Protein AF-A0A1X7SV28-F1 (afdb_monomer_lite)

Sequence (135 aa):
MQTSSKATASLVSTIRSRTVMIYYQLRMEEMLSKFQLDLGSISTEIQSLQDQSHSLSAKLQNRQAVRSELTSYLRNISVSEHLVQHITDTPASEKEFSETLRELDEKLKFLNLQSFNEYRSVYDVHDVLVKLKIK

Foldseek 3Di:
DVVVVVVVVVVVVVVVVVVVVVVVVVVVVVVVVVVVVVVVVVVVVVVVVVVVVVVVVVVVVVVVVVVVVVVVVCQLLDDDPVLVCCLVPPDPVDPSNVVSVVSLVSSQVVLVVCVPPPDPSSVVRVVVSVVSVVD

Structure (mmCIF, N/CA/C/O backbone):
data_AF-A0A1X7SV28-F1
#
_entry.id   AF-A0A1X7SV28-F1
#
loop_
_atom_site.group_PDB
_atom_site.id
_atom_site.type_symbol
_atom_site.label_atom_id
_atom_site.label_alt_id
_atom_site.label_comp_id
_atom_site.label_asym_id
_atom_site.label_entity_id
_atom_site.label_seq_id
_atom_site.pdbx_PDB_ins_code
_atom_site.Cartn_x
_atom_site.Cartn_y
_atom_site.Cartn_z
_atom_site.occupancy
_atom_site.B_iso_or_equiv
_atom_site.auth_seq_id
_atom_site.auth_comp_id
_atom_site.auth_asym_id
_atom_site.auth_atom_id
_atom_site.pdbx_PDB_model_num
ATOM 1 N N . MET A 1 1 ? 48.411 13.583 -73.381 1.00 61.28 1 MET A N 1
ATOM 2 C CA . MET A 1 1 ? 48.654 12.646 -72.254 1.00 61.28 1 MET A CA 1
ATOM 3 C C . MET A 1 1 ? 48.735 13.339 -70.884 1.00 61.28 1 MET A C 1
ATOM 5 O O . MET A 1 1 ? 48.089 12.858 -69.963 1.00 61.28 1 MET A O 1
ATOM 9 N N . GLN A 1 2 ? 49.424 14.480 -70.716 1.00 61.25 2 GLN A N 1
ATOM 10 C CA . GLN A 1 2 ? 49.526 15.175 -69.409 1.00 61.25 2 GLN A CA 1
ATOM 11 C C . GLN A 1 2 ? 48.204 15.740 -68.845 1.00 61.25 2 GLN A C 1
ATOM 13 O O . GLN A 1 2 ? 48.010 15.745 -67.632 1.00 61.25 2 GLN A O 1
ATOM 18 N N . THR A 1 3 ? 47.276 16.186 -69.694 1.00 66.81 3 THR A N 1
ATOM 19 C CA . THR A 1 3 ? 45.968 16.727 -69.269 1.00 66.81 3 THR A CA 1
ATOM 20 C C . THR A 1 3 ? 45.051 15.646 -68.689 1.00 66.81 3 THR A C 1
ATOM 22 O O . THR A 1 3 ? 44.455 15.845 -67.634 1.00 66.81 3 THR A O 1
ATOM 25 N N . SER A 1 4 ? 45.021 14.463 -69.310 1.00 67.75 4 SER A N 1
ATOM 26 C CA . SER A 1 4 ? 44.273 13.299 -68.814 1.00 67.75 4 SER A CA 1
ATOM 27 C C . SER A 1 4 ? 44.801 12.801 -67.464 1.00 67.75 4 SER A C 1
ATOM 29 O O . SER A 1 4 ? 44.009 12.437 -66.603 1.00 67.75 4 SER A O 1
ATOM 31 N N . SER A 1 5 ? 46.121 12.834 -67.242 1.00 77.12 5 SER A N 1
ATOM 32 C CA . SER A 1 5 ? 46.733 12.414 -65.971 1.00 77.12 5 SER A CA 1
ATOM 33 C C . SER A 1 5 ? 46.458 13.379 -64.809 1.00 77.12 5 SER A C 1
ATOM 35 O O . SER A 1 5 ? 46.414 12.952 -63.657 1.00 77.12 5 SER A O 1
ATOM 37 N N . LYS A 1 6 ? 46.279 14.680 -65.079 1.00 82.00 6 LYS A N 1
ATOM 38 C CA . LYS A 1 6 ? 45.885 15.658 -64.049 1.00 82.00 6 LYS A CA 1
ATOM 39 C C . LYS A 1 6 ? 44.411 15.511 -63.667 1.00 82.00 6 LYS A C 1
ATOM 41 O O . LYS A 1 6 ? 44.078 15.591 -62.487 1.00 82.00 6 LYS A O 1
ATOM 46 N N . ALA A 1 7 ? 43.542 15.247 -64.644 1.00 84.81 7 ALA A N 1
ATOM 47 C CA . ALA A 1 7 ? 42.120 15.010 -64.402 1.00 84.81 7 ALA A CA 1
ATOM 48 C C . ALA A 1 7 ? 41.880 13.745 -63.559 1.00 84.81 7 ALA A C 1
ATOM 50 O O . ALA A 1 7 ? 41.097 13.780 -62.610 1.00 84.81 7 ALA A O 1
ATOM 51 N N . THR A 1 8 ? 42.604 12.654 -63.836 1.00 86.56 8 THR A N 1
ATOM 52 C CA . THR A 1 8 ? 42.515 11.422 -63.036 1.00 86.56 8 THR A CA 1
ATOM 53 C C . THR A 1 8 ? 43.014 11.631 -61.606 1.00 86.56 8 THR A C 1
ATOM 55 O O . THR A 1 8 ? 42.333 11.228 -60.667 1.00 86.56 8 THR A O 1
ATOM 58 N N . ALA A 1 9 ? 44.135 12.332 -61.409 1.00 88.50 9 ALA A N 1
ATOM 59 C CA . ALA A 1 9 ? 44.636 12.661 -60.072 1.00 88.50 9 ALA A CA 1
ATOM 60 C C . ALA A 1 9 ? 43.651 13.535 -59.267 1.00 88.50 9 ALA A C 1
ATOM 62 O O . ALA A 1 9 ? 43.447 13.301 -58.074 1.00 88.50 9 ALA A O 1
ATOM 63 N N . SER A 1 10 ? 42.993 14.498 -59.923 1.00 91.31 10 SER A N 1
ATOM 64 C CA . SER A 1 10 ? 41.961 15.344 -59.307 1.00 91.31 10 SER A CA 1
ATOM 65 C C . SER A 1 10 ? 40.692 14.567 -58.936 1.00 91.31 10 SER A C 1
ATOM 67 O O . SER A 1 10 ? 40.068 14.837 -57.909 1.00 91.31 10 SER A O 1
ATOM 69 N N . LEU A 1 11 ? 40.291 13.594 -59.756 1.00 93.12 11 LEU A N 1
ATOM 70 C CA . LEU A 1 11 ? 39.164 12.712 -59.446 1.00 93.12 11 LEU A CA 1
ATOM 71 C C . LEU A 1 11 ? 39.477 11.815 -58.248 1.00 93.12 11 LEU A C 1
ATOM 73 O O . LEU A 1 11 ? 38.664 11.717 -57.333 1.00 93.12 11 LEU A O 1
ATOM 77 N N . VAL A 1 12 ? 40.670 11.218 -58.208 1.00 92.31 12 VAL A N 1
ATOM 78 C CA . VAL A 1 12 ? 41.103 10.358 -57.096 1.00 92.31 12 VAL A CA 1
ATOM 79 C C . VAL A 1 12 ? 41.165 11.135 -55.780 1.00 92.31 12 VAL A C 1
ATOM 81 O O . VAL A 1 12 ? 40.698 10.638 -54.755 1.00 92.31 12 VAL A O 1
ATOM 84 N N . SER A 1 13 ? 41.686 12.366 -55.787 1.00 91.19 13 SER A N 1
ATOM 85 C CA . SER A 1 13 ? 41.723 13.196 -54.577 1.00 91.19 13 SER A CA 1
ATOM 86 C C . SER A 1 13 ? 40.315 13.563 -54.087 1.00 91.19 13 SER A C 1
ATOM 88 O O . SER A 1 13 ? 40.052 13.512 -52.883 1.00 91.19 13 SER A O 1
ATOM 90 N N . THR A 1 14 ? 39.393 13.841 -55.015 1.00 94.25 14 THR A N 1
ATOM 91 C CA . THR A 1 14 ? 37.983 14.133 -54.715 1.00 94.25 14 THR A CA 1
ATOM 92 C C . THR A 1 14 ? 37.261 12.912 -54.151 1.00 94.25 14 THR A C 1
ATOM 94 O O . THR A 1 14 ? 36.575 13.027 -53.137 1.00 94.25 14 THR A O 1
ATOM 97 N N . ILE A 1 15 ? 37.443 11.736 -54.759 1.00 94.94 15 ILE A N 1
ATOM 98 C CA . ILE A 1 15 ? 36.868 10.473 -54.276 1.00 94.94 15 ILE A CA 1
ATOM 99 C C . ILE A 1 15 ? 37.386 10.173 -52.873 1.00 94.94 15 ILE A C 1
ATOM 101 O O . ILE A 1 15 ? 36.585 9.922 -51.981 1.00 94.94 15 ILE A O 1
ATOM 105 N N . ARG A 1 16 ? 38.699 10.290 -52.640 1.00 95.31 16 ARG A N 1
ATOM 106 C CA . ARG A 1 16 ? 39.289 10.064 -51.315 1.00 95.31 16 ARG A CA 1
ATOM 107 C C . ARG A 1 16 ? 38.686 10.987 -50.255 1.00 95.31 16 ARG A C 1
ATOM 109 O O . ARG A 1 16 ? 38.335 10.515 -49.179 1.00 95.31 16 ARG A O 1
ATOM 116 N N . SER A 1 17 ? 38.533 12.276 -50.564 1.00 94.31 17 SER A N 1
ATOM 117 C CA . SER A 1 17 ? 37.898 13.236 -49.652 1.00 94.31 17 SER A CA 1
ATOM 118 C C . SER A 1 17 ? 36.435 12.867 -49.364 1.00 94.31 17 SER A C 1
ATOM 120 O O . SER A 1 17 ? 36.020 12.819 -48.207 1.00 94.31 17 SER A O 1
ATOM 122 N N . ARG A 1 18 ? 35.666 12.498 -50.398 1.00 95.50 18 ARG A N 1
ATOM 123 C CA . ARG A 1 18 ? 34.271 12.055 -50.246 1.00 95.50 18 ARG A CA 1
ATOM 124 C C . ARG A 1 18 ? 34.140 10.772 -49.426 1.00 95.50 18 ARG A C 1
ATOM 126 O O . ARG A 1 18 ? 33.263 10.711 -48.573 1.00 95.50 18 ARG A O 1
ATOM 133 N N . THR A 1 19 ? 35.008 9.782 -49.628 1.00 95.88 19 THR A N 1
ATOM 134 C CA . THR A 1 19 ? 35.006 8.539 -48.838 1.00 95.88 19 THR A CA 1
ATOM 135 C C . THR A 1 19 ? 35.240 8.822 -47.357 1.00 95.88 19 THR A C 1
ATOM 137 O O . THR A 1 19 ? 34.553 8.259 -46.510 1.00 95.88 19 THR A O 1
ATOM 140 N N . VAL A 1 20 ? 36.169 9.728 -47.038 1.00 95.62 20 VAL A N 1
ATOM 141 C CA . VAL A 1 20 ? 36.432 10.142 -45.653 1.00 95.62 20 VAL A CA 1
ATOM 142 C C . VAL A 1 20 ? 35.213 10.848 -45.050 1.00 95.62 20 VAL A C 1
ATOM 144 O O . VAL A 1 20 ? 34.811 10.518 -43.938 1.00 95.62 20 VAL A O 1
ATOM 147 N N . MET A 1 21 ? 34.577 11.761 -45.790 1.00 95.56 21 MET A N 1
ATOM 148 C CA . MET A 1 21 ? 33.358 12.440 -45.329 1.00 95.56 21 MET A CA 1
ATOM 149 C C . MET A 1 21 ? 32.207 11.459 -45.065 1.00 95.56 21 MET A C 1
ATOM 151 O O . MET A 1 21 ? 31.585 11.526 -44.008 1.00 95.56 21 MET A O 1
ATOM 155 N N . ILE A 1 22 ? 31.967 10.512 -45.980 1.00 96.31 22 ILE A N 1
ATOM 156 C CA . ILE A 1 22 ? 30.945 9.466 -45.815 1.00 96.31 22 ILE A CA 1
ATOM 157 C C . ILE A 1 22 ? 31.241 8.622 -44.572 1.00 96.31 22 ILE A C 1
ATOM 159 O O . ILE A 1 22 ? 30.343 8.353 -43.781 1.00 96.31 22 ILE A O 1
ATOM 163 N N . TYR A 1 23 ? 32.504 8.248 -44.360 1.00 97.12 23 TYR A N 1
ATOM 164 C CA . TYR A 1 23 ? 32.907 7.483 -43.185 1.00 97.12 23 TYR A CA 1
ATOM 165 C C . TYR A 1 23 ? 32.594 8.214 -41.869 1.00 97.12 23 TYR A C 1
ATOM 167 O O . TYR A 1 23 ? 32.062 7.602 -40.942 1.00 97.12 23 TYR A O 1
ATOM 175 N N . TYR A 1 24 ? 32.874 9.518 -41.783 1.00 97.25 24 TYR A N 1
ATOM 176 C CA . TYR A 1 24 ? 32.543 10.307 -40.591 1.00 97.25 24 TYR A CA 1
ATOM 177 C C . TYR A 1 24 ? 31.036 10.462 -40.382 1.00 97.25 24 TYR A C 1
ATOM 179 O O . TYR A 1 24 ? 30.574 10.390 -39.244 1.00 97.25 24 TYR A O 1
ATOM 187 N N . GLN A 1 25 ? 30.269 10.633 -41.460 1.00 96.38 25 GLN A N 1
ATOM 188 C CA . GLN A 1 25 ? 28.816 10.748 -41.378 1.00 96.38 25 GLN A CA 1
ATOM 189 C C . GLN A 1 25 ? 28.180 9.451 -40.859 1.00 96.38 25 GLN A C 1
ATOM 191 O O . GLN A 1 25 ? 27.395 9.500 -39.916 1.00 96.38 25 GLN A O 1
ATOM 196 N N . LEU A 1 26 ? 28.604 8.297 -41.384 1.00 97.12 26 LEU A N 1
ATOM 197 C CA . LEU A 1 26 ? 28.144 6.983 -40.921 1.00 97.12 26 LEU A CA 1
ATOM 198 C C . LEU A 1 26 ? 28.499 6.729 -39.450 1.00 97.12 26 LEU A C 1
ATOM 200 O O . LEU A 1 26 ? 27.679 6.228 -38.687 1.00 97.12 26 LEU A O 1
ATOM 204 N N . ARG A 1 27 ? 29.707 7.117 -39.023 1.00 97.44 27 ARG A N 1
ATOM 205 C CA . ARG A 1 27 ? 30.136 7.011 -37.617 1.00 97.44 27 ARG A CA 1
ATOM 206 C C . ARG A 1 27 ? 29.257 7.841 -36.680 1.00 97.44 27 ARG A C 1
ATOM 208 O O . ARG A 1 27 ? 28.922 7.381 -35.590 1.00 97.44 27 ARG A O 1
ATOM 215 N N . MET A 1 28 ? 28.910 9.063 -37.082 1.00 97.38 28 MET A N 1
ATOM 216 C CA . MET A 1 28 ? 28.055 9.938 -36.282 1.00 97.38 28 MET A CA 1
ATOM 217 C C . MET A 1 28 ? 26.616 9.410 -36.234 1.00 97.38 28 MET A C 1
ATOM 219 O O . MET A 1 28 ? 26.014 9.402 -35.163 1.00 97.38 28 MET A O 1
ATOM 223 N N . GLU A 1 29 ? 26.093 8.914 -37.356 1.00 97.69 29 GLU A N 1
ATOM 224 C CA . GLU A 1 29 ? 24.770 8.289 -37.432 1.00 97.69 29 GLU A CA 1
ATOM 225 C C . GLU A 1 29 ? 24.668 7.052 -36.529 1.00 97.69 29 GLU A C 1
ATOM 227 O O . GLU A 1 29 ? 23.708 6.924 -35.768 1.00 97.69 29 GLU A O 1
ATOM 232 N N . GLU A 1 30 ? 25.681 6.180 -36.538 1.00 97.94 30 GLU A N 1
ATOM 233 C CA . GLU A 1 30 ? 25.729 5.004 -35.664 1.00 97.94 30 GLU A CA 1
ATOM 234 C C . GLU A 1 30 ? 25.742 5.405 -34.181 1.00 97.94 30 GLU A C 1
ATOM 236 O O . GLU A 1 30 ? 25.012 4.834 -33.369 1.00 97.94 30 GLU A O 1
ATOM 241 N N . MET A 1 31 ? 26.545 6.410 -33.818 1.00 97.31 31 MET A N 1
ATOM 242 C CA . MET A 1 31 ? 26.629 6.906 -32.444 1.00 97.31 31 MET A CA 1
ATOM 243 C C . MET A 1 31 ? 25.298 7.507 -31.973 1.00 97.31 31 MET A C 1
ATOM 245 O O . MET A 1 31 ? 24.845 7.195 -30.873 1.00 97.31 31 MET A O 1
ATOM 249 N N . LEU A 1 32 ? 24.661 8.339 -32.802 1.00 97.94 32 LEU A N 1
ATOM 250 C CA . LEU A 1 32 ? 23.368 8.948 -32.485 1.00 97.94 32 LEU A CA 1
ATOM 251 C C . LEU A 1 32 ? 22.255 7.901 -32.404 1.00 97.94 32 LEU A C 1
ATOM 253 O O . LEU A 1 32 ? 21.418 7.981 -31.510 1.00 97.94 32 LEU A O 1
ATOM 257 N N . SER A 1 33 ? 22.281 6.894 -33.279 1.00 97.75 33 SER A N 1
ATOM 258 C CA . SER A 1 33 ? 21.321 5.788 -33.243 1.00 97.75 33 SER A CA 1
ATOM 259 C C . SER A 1 33 ? 21.444 4.983 -31.951 1.00 97.75 33 SER A C 1
ATOM 261 O O . SER A 1 33 ? 20.435 4.705 -31.308 1.00 97.75 33 SER A O 1
ATOM 263 N N . LYS A 1 34 ? 22.671 4.658 -31.516 1.00 97.38 34 LYS A N 1
ATOM 264 C CA . LYS A 1 34 ? 22.900 3.998 -30.217 1.00 97.38 34 LYS A CA 1
ATOM 265 C C . LYS A 1 34 ? 22.412 4.860 -29.059 1.00 97.38 34 LYS A C 1
ATOM 267 O O . LYS A 1 34 ? 21.670 4.374 -28.219 1.00 97.38 34 LYS A O 1
ATOM 272 N N . PHE A 1 35 ? 22.737 6.151 -29.070 1.00 97.56 35 PHE A N 1
ATOM 273 C CA . PHE A 1 35 ? 22.283 7.075 -28.034 1.00 97.56 35 PHE A CA 1
ATOM 274 C C . PHE A 1 35 ? 20.750 7.166 -27.960 1.00 97.56 35 PHE A C 1
ATOM 276 O O . PHE A 1 35 ? 20.178 7.157 -26.872 1.00 97.56 35 PHE A O 1
ATOM 283 N N . GLN A 1 36 ? 20.069 7.204 -29.108 1.00 97.56 36 GLN A N 1
ATOM 284 C CA . GLN A 1 36 ? 18.609 7.184 -29.165 1.00 97.56 36 GLN A CA 1
ATOM 285 C C . GLN A 1 36 ? 18.036 5.878 -28.598 1.00 97.56 36 GLN A C 1
ATOM 287 O O . GLN A 1 36 ? 17.056 5.923 -27.854 1.00 97.56 36 GLN A O 1
ATOM 292 N N . LEU A 1 37 ? 18.628 4.729 -28.939 1.00 97.56 37 LEU A N 1
ATOM 293 C CA . LEU A 1 37 ? 18.205 3.430 -28.412 1.00 97.56 37 LEU A CA 1
ATOM 294 C C . LEU A 1 37 ? 18.379 3.360 -26.893 1.00 97.56 37 LEU A C 1
ATOM 296 O O . LEU A 1 37 ? 17.449 2.949 -26.200 1.00 97.56 37 LEU A O 1
ATOM 300 N N . ASP A 1 38 ? 19.516 3.824 -26.377 1.00 97.81 38 ASP A N 1
ATOM 301 C CA . ASP A 1 38 ? 19.800 3.844 -24.942 1.00 97.81 38 ASP A CA 1
ATOM 302 C C . ASP A 1 38 ? 18.804 4.745 -24.196 1.00 97.81 38 ASP A C 1
ATOM 304 O O . ASP A 1 38 ? 18.219 4.329 -23.195 1.00 97.81 38 ASP A O 1
ATOM 308 N N . LEU A 1 39 ? 18.522 5.947 -24.715 1.00 97.69 39 LEU A N 1
ATOM 309 C CA . LEU A 1 39 ? 17.502 6.838 -24.148 1.00 97.69 39 LEU A CA 1
ATOM 310 C C . LEU A 1 39 ? 16.094 6.236 -24.203 1.00 97.69 39 LEU A C 1
ATOM 312 O O . LEU A 1 39 ? 15.312 6.418 -23.265 1.00 97.69 39 LEU A O 1
ATOM 316 N N . GLY A 1 40 ? 15.768 5.528 -25.286 1.00 97.56 40 GLY A N 1
ATOM 317 C CA . GLY A 1 40 ? 14.510 4.801 -25.423 1.00 97.56 40 GLY A CA 1
ATOM 318 C C . GLY A 1 40 ? 14.378 3.718 -24.355 1.00 97.56 40 GLY A C 1
ATOM 319 O O . GLY A 1 40 ? 13.384 3.691 -23.632 1.00 97.56 40 GLY A O 1
ATOM 320 N N . SER A 1 41 ? 15.414 2.893 -24.191 1.00 97.75 41 SER A N 1
ATOM 321 C CA . SER A 1 41 ? 15.462 1.836 -23.177 1.00 97.75 41 SER A CA 1
ATOM 322 C C . SER A 1 41 ? 15.324 2.405 -21.764 1.00 97.75 41 SER A C 1
ATOM 324 O O . SER A 1 41 ? 14.452 1.975 -21.008 1.00 97.75 41 SER A O 1
ATOM 326 N N . ILE A 1 42 ? 16.115 3.427 -21.422 1.00 97.88 42 ILE A N 1
ATOM 327 C CA . ILE A 1 42 ? 16.058 4.079 -20.107 1.00 97.88 42 ILE A CA 1
ATOM 328 C C . ILE A 1 42 ? 14.669 4.680 -19.862 1.00 97.88 42 ILE A C 1
ATOM 330 O O . ILE A 1 42 ? 14.110 4.511 -18.782 1.00 97.88 42 ILE A O 1
ATOM 334 N N . SER A 1 43 ? 14.069 5.336 -20.860 1.00 98.06 43 SER A N 1
ATOM 335 C CA . SER A 1 43 ? 12.718 5.896 -20.716 1.00 98.06 43 SER A CA 1
ATOM 336 C C . SER A 1 43 ? 11.674 4.812 -20.455 1.00 98.06 43 SER A C 1
ATOM 338 O O . SER A 1 43 ? 10.807 4.997 -19.603 1.00 98.06 43 SER A O 1
ATOM 340 N N . THR A 1 44 ? 11.766 3.665 -21.136 1.00 98.00 44 THR A N 1
ATOM 341 C CA . THR A 1 44 ? 10.848 2.543 -20.889 1.00 98.00 44 THR A CA 1
ATOM 342 C C . THR A 1 44 ? 11.021 1.940 -19.497 1.00 98.00 44 THR A C 1
ATOM 344 O O . THR A 1 44 ? 10.031 1.603 -18.850 1.00 98.00 44 THR A O 1
ATOM 347 N N . GLU A 1 45 ? 12.254 1.858 -18.995 1.00 98.25 45 GLU A N 1
ATOM 348 C CA . GLU A 1 45 ? 12.529 1.370 -17.644 1.00 98.25 45 GLU A CA 1
ATOM 349 C C . GLU A 1 45 ? 12.008 2.341 -16.577 1.00 98.25 45 GLU A C 1
ATOM 351 O O . GLU A 1 45 ? 11.341 1.922 -15.629 1.00 98.25 45 GLU A O 1
ATOM 356 N N . ILE A 1 46 ? 12.224 3.648 -16.772 1.00 98.19 46 ILE A N 1
ATOM 357 C CA . ILE A 1 46 ? 11.669 4.698 -15.909 1.00 98.19 46 ILE A CA 1
ATOM 358 C C . ILE A 1 46 ? 10.142 4.607 -15.879 1.00 98.19 46 ILE A C 1
ATOM 360 O O . ILE A 1 46 ? 9.561 4.634 -14.794 1.00 98.19 46 ILE A O 1
ATOM 364 N N . GLN A 1 47 ? 9.492 4.457 -17.036 1.00 98.12 47 GLN A N 1
ATOM 365 C CA . GLN A 1 47 ? 8.037 4.327 -17.101 1.00 98.12 47 GLN A CA 1
ATOM 366 C C . GLN A 1 47 ? 7.554 3.081 -16.349 1.00 98.12 47 GLN A C 1
ATOM 368 O O . GLN A 1 47 ? 6.645 3.171 -15.528 1.00 98.12 47 GLN A O 1
ATOM 373 N N . SER A 1 48 ? 8.215 1.936 -16.545 1.00 98.31 48 SER A N 1
ATOM 374 C CA . SER A 1 48 ? 7.887 0.702 -15.825 1.00 98.31 48 SER A CA 1
ATOM 375 C C . SER A 1 48 ? 8.010 0.870 -14.305 1.00 98.31 48 SER A C 1
ATOM 377 O O . SER A 1 48 ? 7.132 0.436 -13.558 1.00 98.31 48 SER A O 1
ATOM 379 N N . LEU A 1 49 ? 9.073 1.520 -13.821 1.00 98.44 49 LEU A N 1
ATOM 380 C CA . LEU A 1 49 ? 9.249 1.797 -12.391 1.00 98.44 49 LEU A CA 1
ATOM 381 C C . LEU A 1 49 ? 8.176 2.748 -11.850 1.00 98.44 49 LEU A C 1
ATOM 383 O O . LEU A 1 49 ? 7.692 2.558 -10.731 1.00 98.44 49 LEU A O 1
ATOM 387 N N . GLN A 1 50 ? 7.779 3.754 -12.630 1.00 98.19 50 GLN A N 1
ATOM 388 C CA . GLN A 1 50 ? 6.698 4.667 -12.261 1.00 98.19 50 GLN A CA 1
ATOM 389 C C . GLN A 1 50 ? 5.357 3.934 -12.155 1.00 98.19 50 GLN A C 1
ATOM 391 O O . GLN A 1 50 ? 4.661 4.093 -11.150 1.00 98.19 50 GLN A O 1
ATOM 396 N N . ASP A 1 51 ? 5.034 3.072 -13.119 1.00 98.19 51 ASP A N 1
ATOM 397 C CA . ASP A 1 51 ? 3.802 2.278 -13.115 1.00 98.19 51 ASP A CA 1
ATOM 398 C C . ASP A 1 51 ? 3.763 1.319 -11.914 1.00 98.19 51 ASP A C 1
ATOM 400 O O . ASP A 1 51 ? 2.751 1.203 -11.212 1.00 98.19 51 ASP A O 1
ATOM 404 N N . GLN A 1 52 ? 4.895 0.674 -11.610 1.00 98.31 52 GLN A N 1
ATOM 405 C CA . GLN A 1 52 ? 5.045 -0.173 -10.426 1.00 98.31 52 GLN A CA 1
ATOM 406 C C . GLN A 1 52 ? 4.887 0.622 -9.124 1.00 98.31 52 GLN A C 1
ATOM 408 O O . GLN A 1 52 ? 4.170 0.182 -8.220 1.00 98.31 52 GLN A O 1
ATOM 413 N N . SER A 1 53 ? 5.513 1.796 -9.030 1.00 98.31 53 SER A N 1
ATOM 414 C CA . SER A 1 53 ? 5.410 2.690 -7.872 1.00 98.31 53 SER A CA 1
ATOM 415 C C . SER A 1 53 ? 3.969 3.158 -7.646 1.00 98.31 53 SER A C 1
ATOM 417 O O . SER A 1 53 ? 3.459 3.115 -6.520 1.00 98.31 53 SER A O 1
ATOM 419 N N . HIS A 1 54 ? 3.266 3.521 -8.721 1.00 98.38 54 HIS A N 1
ATOM 420 C CA . HIS A 1 54 ? 1.860 3.902 -8.664 1.00 98.38 54 HIS A CA 1
ATOM 421 C C . HIS A 1 54 ? 0.980 2.737 -8.185 1.00 98.38 54 HIS A C 1
ATOM 423 O O . HIS A 1 54 ? 0.182 2.894 -7.258 1.00 98.38 54 HIS A O 1
ATOM 429 N N . SER A 1 55 ? 1.188 1.537 -8.740 1.00 98.31 55 SER A N 1
ATOM 430 C CA . SER A 1 55 ? 0.484 0.320 -8.321 1.00 98.31 55 SER A CA 1
ATOM 431 C C . SER A 1 55 ? 0.708 0.001 -6.839 1.00 98.31 55 SER A C 1
ATOM 433 O O . SER A 1 55 ? -0.237 -0.315 -6.110 1.00 98.31 55 SER A O 1
ATOM 435 N N . LEU A 1 56 ? 1.950 0.111 -6.360 1.00 98.12 56 LEU A N 1
ATOM 436 C CA . LEU A 1 56 ? 2.284 -0.127 -4.957 1.00 98.12 56 LEU A CA 1
ATOM 437 C C . LEU A 1 56 ? 1.625 0.905 -4.035 1.00 98.12 56 LEU A C 1
ATOM 439 O O . LEU A 1 56 ? 1.094 0.537 -2.985 1.00 98.12 56 LEU A O 1
ATOM 443 N N . SER A 1 57 ? 1.616 2.171 -4.447 1.00 98.25 57 SER A N 1
ATOM 444 C CA . SER A 1 57 ? 0.975 3.260 -3.707 1.00 98.25 57 SER A CA 1
ATOM 445 C C . SER A 1 57 ? -0.527 3.017 -3.551 1.00 98.25 57 SER A C 1
ATOM 447 O O . SER A 1 57 ? -1.048 3.084 -2.437 1.00 98.25 57 SER A O 1
ATOM 449 N N . ALA A 1 58 ? -1.209 2.614 -4.628 1.00 98.25 58 ALA A N 1
ATOM 450 C CA . ALA A 1 58 ? -2.626 2.255 -4.582 1.00 98.25 58 ALA A CA 1
ATOM 451 C C . ALA A 1 58 ? -2.889 1.060 -3.647 1.00 98.25 58 ALA A C 1
ATOM 453 O O . ALA A 1 58 ? -3.788 1.102 -2.805 1.00 98.25 58 ALA A O 1
ATOM 454 N N . LYS A 1 59 ? -2.064 0.004 -3.721 1.00 98.31 59 LYS A N 1
ATOM 455 C CA . LYS A 1 59 ? -2.167 -1.153 -2.811 1.00 98.31 59 LYS A CA 1
ATOM 456 C C . LYS A 1 59 ? -1.989 -0.750 -1.346 1.00 98.31 59 LYS A C 1
ATOM 458 O O . LYS A 1 59 ? -2.711 -1.251 -0.482 1.00 98.31 59 LYS A O 1
ATOM 463 N N . LEU A 1 60 ? -1.042 0.143 -1.057 1.00 98.31 60 LEU A N 1
ATOM 464 C CA . LEU A 1 60 ? -0.807 0.642 0.295 1.00 98.31 60 LEU A CA 1
ATOM 465 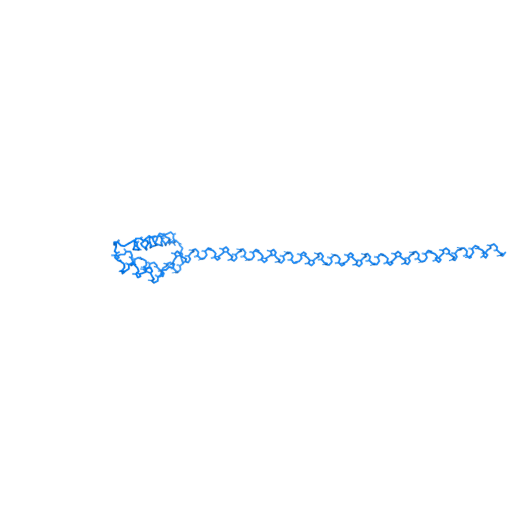C C . LEU A 1 60 ? -2.011 1.435 0.812 1.00 98.31 60 LEU A C 1
ATOM 467 O O . LEU A 1 60 ? -2.458 1.173 1.930 1.00 98.31 60 LEU A O 1
ATOM 471 N N . GLN A 1 61 ? -2.550 2.345 -0.001 1.00 98.06 61 GLN A N 1
ATOM 472 C CA . GLN A 1 61 ? -3.723 3.145 0.346 1.00 98.06 61 GLN A CA 1
ATOM 473 C C . GLN A 1 61 ? -4.942 2.255 0.617 1.00 98.06 61 GLN A C 1
ATOM 475 O O . GLN A 1 61 ? -5.594 2.415 1.647 1.00 98.06 61 GLN A O 1
ATOM 480 N N . ASN A 1 62 ? -5.190 1.253 -0.230 1.00 97.94 62 ASN A N 1
ATOM 481 C CA . ASN A 1 62 ? -6.269 0.284 -0.023 1.00 97.94 62 ASN A CA 1
ATOM 482 C C . ASN A 1 62 ? -6.099 -0.469 1.303 1.00 97.94 62 ASN A C 1
ATOM 484 O O . ASN A 1 62 ? -7.040 -0.581 2.087 1.00 97.94 62 ASN A O 1
ATOM 488 N N . ARG A 1 63 ? -4.878 -0.936 1.604 1.00 98.06 63 ARG A N 1
ATOM 489 C CA . ARG A 1 63 ? -4.590 -1.623 2.871 1.00 98.06 63 ARG A CA 1
ATOM 490 C C . ARG A 1 63 ? -4.789 -0.707 4.079 1.00 98.06 63 ARG A C 1
ATOM 492 O O . ARG A 1 63 ? -5.259 -1.171 5.114 1.00 98.06 63 ARG A O 1
ATOM 499 N N . GLN A 1 64 ? -4.424 0.570 3.975 1.00 97.94 64 GLN A N 1
ATOM 500 C CA . GLN A 1 64 ? -4.634 1.550 5.042 1.00 97.94 64 GLN A CA 1
ATOM 501 C C . GLN A 1 64 ? -6.116 1.863 5.250 1.00 97.94 64 GLN A C 1
ATOM 503 O O . GLN A 1 64 ? -6.548 1.911 6.399 1.00 97.94 64 GLN A O 1
ATOM 508 N N . ALA A 1 65 ? -6.890 2.012 4.173 1.00 97.06 65 ALA A N 1
ATOM 509 C CA . ALA A 1 65 ? -8.329 2.244 4.243 1.00 97.06 65 ALA A CA 1
ATOM 510 C C . ALA A 1 65 ? -9.038 1.088 4.965 1.00 97.06 65 ALA A C 1
ATOM 512 O O . ALA A 1 65 ? -9.686 1.312 5.986 1.00 97.06 65 ALA A O 1
ATOM 513 N N . VAL A 1 66 ? -8.796 -0.152 4.521 1.00 96.75 66 VAL A N 1
ATOM 514 C CA . VAL A 1 66 ? -9.359 -1.356 5.155 1.00 96.75 66 VAL A CA 1
ATOM 515 C C . VAL A 1 66 ? -8.899 -1.480 6.607 1.00 96.75 66 VAL A C 1
ATOM 517 O O . VAL A 1 66 ? -9.705 -1.731 7.497 1.00 96.75 66 VAL A O 1
ATOM 520 N N . ARG A 1 67 ? -7.607 -1.266 6.892 1.00 96.44 67 ARG A N 1
ATOM 521 C CA . ARG A 1 67 ? -7.100 -1.308 8.271 1.00 96.44 67 ARG A CA 1
ATOM 522 C C . ARG A 1 67 ? -7.773 -0.259 9.155 1.00 96.44 67 ARG A C 1
ATOM 524 O O . ARG A 1 67 ? -8.054 -0.566 10.309 1.00 96.44 67 ARG A O 1
ATOM 531 N N . SER A 1 68 ? -7.994 0.952 8.651 1.00 95.56 68 SER A N 1
ATOM 532 C CA . SER A 1 68 ? -8.655 2.029 9.393 1.00 95.56 68 SER A CA 1
ATOM 533 C C . SER A 1 68 ? -10.088 1.644 9.756 1.00 95.56 68 SER A C 1
ATOM 535 O O . SER A 1 68 ? -10.466 1.700 10.928 1.00 95.56 68 SER A O 1
ATOM 537 N N . GLU A 1 69 ? -10.845 1.157 8.772 1.00 92.56 69 GLU A N 1
ATOM 538 C CA . GLU A 1 69 ? -12.221 0.697 8.955 1.00 92.56 69 GLU A CA 1
ATOM 539 C C . GLU A 1 69 ? -12.298 -0.464 9.956 1.00 92.56 69 GLU A C 1
ATOM 541 O O . GLU A 1 69 ? -13.025 -0.383 10.946 1.00 92.56 69 GLU A O 1
ATOM 546 N N . LEU A 1 70 ? -11.460 -1.493 9.781 1.00 92.38 70 LEU A N 1
ATOM 547 C CA . LEU A 1 70 ? -11.394 -2.632 10.698 1.00 92.38 70 LEU A CA 1
ATOM 548 C C . LEU A 1 70 ? -10.957 -2.225 12.107 1.00 92.38 70 LEU A C 1
ATOM 550 O O . LEU A 1 70 ? -11.488 -2.747 13.080 1.00 92.38 70 LEU A O 1
ATOM 554 N N . THR A 1 71 ? -10.013 -1.292 12.248 1.00 93.56 71 THR A N 1
ATOM 555 C CA . THR A 1 71 ? -9.573 -0.811 13.570 1.00 93.56 71 THR A CA 1
ATOM 556 C C . THR A 1 71 ? -10.703 -0.072 14.280 1.00 93.56 71 THR A C 1
ATOM 558 O O . THR A 1 71 ? -10.918 -0.281 15.473 1.00 93.56 71 THR A O 1
ATOM 561 N N . SER A 1 72 ? -11.442 0.772 13.553 1.00 89.69 72 SER A N 1
ATOM 562 C CA . SER A 1 72 ? -12.606 1.476 14.094 1.00 89.69 72 SER A CA 1
ATOM 563 C C . SER A 1 72 ? -13.699 0.492 14.516 1.00 89.69 72 SER A C 1
ATOM 565 O O . SER A 1 72 ? -14.181 0.566 15.646 1.00 89.69 72 SER A O 1
ATOM 567 N N . TYR A 1 73 ? -14.013 -0.488 13.664 1.00 89.69 73 TYR A N 1
ATOM 568 C CA . TYR A 1 73 ? -14.964 -1.551 13.980 1.00 89.69 73 TYR A CA 1
ATOM 569 C C . TYR A 1 73 ? -14.540 -2.347 15.224 1.00 89.69 73 TYR A C 1
ATOM 571 O O . TYR A 1 73 ? -15.315 -2.478 16.172 1.00 89.69 73 TYR A O 1
ATOM 579 N N . LEU A 1 74 ? -13.287 -2.815 15.264 1.00 89.19 74 LEU A N 1
ATOM 580 C CA . LEU A 1 74 ? -12.747 -3.587 16.384 1.00 89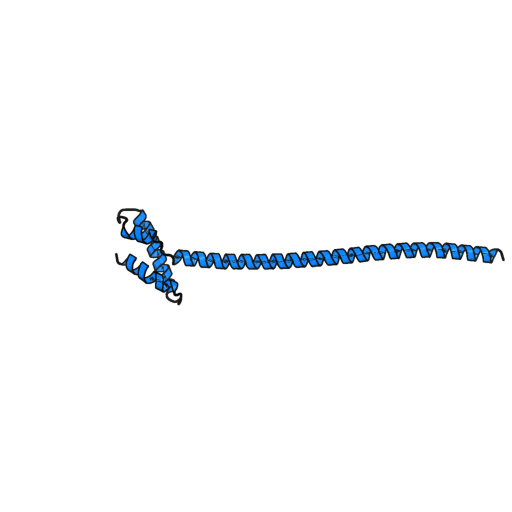.19 74 LEU A CA 1
ATOM 581 C C . LEU A 1 74 ? -12.754 -2.798 17.693 1.00 89.19 74 LEU A C 1
ATOM 583 O O . LEU A 1 74 ? -13.057 -3.369 18.733 1.00 89.19 74 LEU A O 1
ATOM 587 N N . ARG A 1 75 ? -12.463 -1.494 17.664 1.00 86.69 75 ARG A N 1
ATOM 588 C CA . ARG A 1 75 ? -12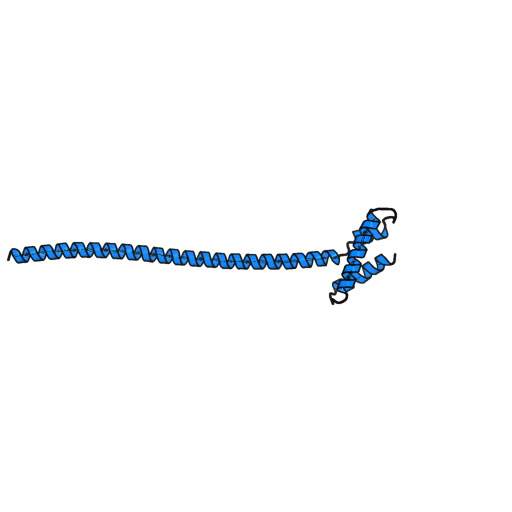.536 -0.635 18.856 1.00 86.69 75 ARG A CA 1
ATOM 589 C C . ARG A 1 75 ? -13.957 -0.555 19.422 1.00 86.69 75 ARG A C 1
ATOM 591 O O . ARG A 1 75 ? -14.131 -0.524 20.639 1.00 86.69 75 ARG A O 1
ATOM 598 N N . ASN A 1 76 ? -14.961 -0.504 18.553 1.00 86.38 76 ASN A N 1
ATOM 599 C CA . ASN A 1 76 ? -16.354 -0.371 18.974 1.00 86.38 76 ASN A CA 1
ATOM 600 C C . ASN A 1 76 ? -16.946 -1.697 19.463 1.00 86.38 76 ASN A C 1
ATOM 602 O O . ASN A 1 76 ? -17.829 -1.683 20.312 1.00 86.38 76 ASN A O 1
ATOM 606 N N . ILE A 1 77 ? -16.449 -2.832 18.966 1.00 86.62 77 ILE A N 1
ATOM 607 C CA . ILE A 1 77 ? -16.942 -4.155 19.368 1.00 86.62 77 ILE A CA 1
ATOM 608 C C . ILE A 1 77 ? -16.120 -4.803 20.484 1.00 86.62 77 ILE A C 1
ATOM 610 O O . ILE A 1 77 ? -16.623 -5.677 21.175 1.00 86.62 77 ILE A O 1
ATOM 614 N N . SER A 1 78 ? -14.860 -4.416 20.684 1.00 85.81 78 SER A N 1
ATOM 615 C CA . SER A 1 78 ? -14.029 -5.033 21.716 1.00 85.81 78 SER A CA 1
ATOM 616 C C . SER A 1 78 ? -14.525 -4.669 23.111 1.00 85.81 78 SER A C 1
ATOM 618 O O . SER A 1 78 ? -14.822 -3.513 23.402 1.00 85.81 78 SER A O 1
ATOM 620 N N . VAL A 1 79 ? -14.581 -5.651 24.003 1.00 85.81 79 VAL A N 1
ATOM 621 C CA . VAL A 1 79 ? -14.839 -5.435 25.429 1.00 85.81 79 VAL A CA 1
ATOM 622 C C . VAL A 1 79 ? -13.577 -5.835 26.161 1.00 85.81 79 VAL A C 1
ATOM 624 O O . VAL A 1 79 ? -13.164 -6.991 26.101 1.00 85.81 79 VAL A O 1
ATOM 627 N N . SER A 1 80 ? -12.907 -4.859 26.768 1.00 86.31 80 SER A N 1
ATOM 628 C CA . SER A 1 80 ? -11.707 -5.120 27.552 1.00 86.31 80 SER A CA 1
ATOM 629 C C . SER A 1 80 ? -12.090 -5.619 28.942 1.00 86.31 80 SER A C 1
ATOM 631 O O . SER A 1 80 ? -13.087 -5.186 29.516 1.00 86.31 80 SER A O 1
ATOM 633 N N . GLU A 1 81 ? -11.261 -6.491 29.511 1.00 83.75 81 GLU A N 1
ATOM 634 C CA . GLU A 1 81 ? -11.415 -6.954 30.897 1.00 83.75 81 GLU A CA 1
ATOM 635 C C . GLU A 1 81 ? -11.423 -5.776 31.887 1.00 83.75 81 GLU A C 1
ATOM 637 O O . GLU A 1 81 ? -12.182 -5.751 32.846 1.00 83.75 81 GLU A O 1
ATOM 642 N N . HIS A 1 82 ? -10.636 -4.741 31.594 1.00 85.25 82 HIS A N 1
ATOM 643 C CA . HIS A 1 82 ? -10.595 -3.509 32.373 1.00 85.25 82 HIS A CA 1
ATOM 644 C C . HIS A 1 82 ? -11.947 -2.774 32.390 1.00 85.25 82 HIS A C 1
ATOM 646 O O . HIS A 1 82 ? -12.354 -2.271 33.432 1.00 85.25 82 HIS A O 1
ATOM 652 N N . LEU A 1 83 ? -12.669 -2.731 31.260 1.00 85.62 83 LEU A N 1
ATOM 653 C CA . LEU A 1 83 ? -14.012 -2.141 31.199 1.00 85.62 83 LEU A CA 1
ATOM 654 C C . LEU A 1 83 ? -14.974 -2.891 32.132 1.00 85.62 83 LEU A C 1
ATOM 656 O O . LEU A 1 83 ? -15.737 -2.268 32.863 1.00 85.62 83 LEU A O 1
ATOM 660 N N . VAL A 1 84 ? -14.909 -4.227 32.121 1.00 85.69 84 VAL A N 1
ATOM 661 C CA . VAL A 1 84 ? -15.720 -5.092 32.989 1.00 85.69 84 VAL A CA 1
ATOM 662 C C . VAL A 1 84 ? -15.407 -4.802 34.457 1.00 85.69 84 VAL A C 1
ATOM 664 O O . VAL A 1 84 ? -16.325 -4.486 35.206 1.00 85.69 84 VAL A O 1
ATOM 667 N N . GLN A 1 85 ? -14.127 -4.834 34.839 1.00 86.06 85 GLN A N 1
ATOM 668 C CA . GLN A 1 85 ? -13.670 -4.623 36.218 1.00 86.06 85 GLN A CA 1
ATOM 669 C C . GLN A 1 85 ? -14.061 -3.248 36.766 1.00 86.06 85 GLN A C 1
ATOM 671 O O . GLN A 1 85 ? -14.582 -3.146 37.872 1.00 86.06 85 GLN A O 1
ATOM 676 N N . HIS A 1 86 ? -13.889 -2.182 35.983 1.00 86.25 86 HIS A N 1
ATOM 677 C CA . HIS A 1 86 ? -14.272 -0.839 36.425 1.00 86.25 86 HIS A CA 1
ATOM 678 C C . HIS A 1 86 ? -15.789 -0.679 36.583 1.00 86.25 86 HIS A C 1
ATOM 680 O O . HIS A 1 86 ? -16.248 -0.038 37.524 1.00 86.25 86 HIS A O 1
ATOM 686 N N . ILE A 1 87 ? -16.601 -1.296 35.718 1.00 85.38 87 ILE A N 1
ATOM 687 C CA . ILE A 1 87 ? -18.060 -1.301 35.915 1.00 85.38 87 ILE A CA 1
ATOM 688 C C . ILE A 1 87 ? -18.433 -2.123 37.154 1.00 85.38 87 ILE A C 1
ATOM 690 O O . ILE A 1 87 ? -19.402 -1.798 37.843 1.00 85.38 87 ILE A O 1
ATOM 694 N N . THR A 1 88 ? -17.714 -3.211 37.441 1.00 84.56 88 THR A N 1
ATOM 695 C CA . THR A 1 88 ? -18.086 -4.095 38.545 1.00 84.56 88 THR A CA 1
ATOM 696 C C . THR A 1 88 ? -17.634 -3.606 39.910 1.00 84.56 88 THR A C 1
ATOM 698 O O . THR A 1 88 ? -18.392 -3.821 40.862 1.00 84.56 88 THR A O 1
ATOM 701 N N . ASP A 1 89 ? -16.461 -2.978 39.987 1.00 86.50 89 ASP A N 1
ATOM 702 C CA . ASP A 1 89 ? -15.714 -2.795 41.234 1.00 86.50 89 ASP A CA 1
ATOM 703 C C . ASP A 1 89 ? -15.554 -1.317 41.624 1.00 86.50 89 ASP A C 1
ATOM 705 O O . ASP A 1 89 ? -15.324 -1.018 42.797 1.00 86.50 89 ASP A O 1
ATOM 709 N N . THR A 1 90 ? -15.708 -0.379 40.680 1.00 84.50 90 THR A N 1
ATOM 710 C CA . THR A 1 90 ? -15.619 1.058 40.966 1.00 84.50 90 THR A CA 1
ATOM 711 C C . THR A 1 90 ? -16.935 1.580 41.571 1.00 84.50 90 THR A C 1
ATOM 713 O O . THR A 1 90 ? -18.008 1.370 40.996 1.00 84.50 90 THR A O 1
ATOM 716 N N . PRO A 1 91 ? -16.901 2.297 42.711 1.00 82.06 91 PRO A N 1
ATOM 717 C CA . PRO A 1 91 ? -18.082 2.937 43.284 1.00 82.06 91 PRO A CA 1
ATOM 718 C C . PRO A 1 91 ? -18.730 3.953 42.334 1.00 82.06 91 PRO A C 1
ATOM 720 O O . PRO A 1 91 ? -18.056 4.774 41.715 1.00 82.06 91 PRO A O 1
ATOM 723 N N . ALA A 1 92 ? -20.065 3.990 42.302 1.00 80.75 92 ALA A N 1
ATOM 724 C CA . ALA A 1 92 ? -20.824 4.875 41.409 1.00 80.75 92 ALA A CA 1
ATOM 725 C C . ALA A 1 92 ? -20.612 6.386 41.653 1.00 80.75 92 ALA A C 1
ATOM 727 O O . ALA A 1 92 ? -20.994 7.209 40.824 1.00 80.75 92 ALA A O 1
ATOM 728 N N . SER A 1 93 ? -20.021 6.764 42.790 1.00 81.19 93 SER A N 1
ATOM 729 C CA . SER A 1 93 ? -19.649 8.146 43.113 1.00 81.19 93 SER A CA 1
ATOM 730 C C . SER A 1 93 ? -18.401 8.634 42.374 1.00 81.19 93 SER A C 1
A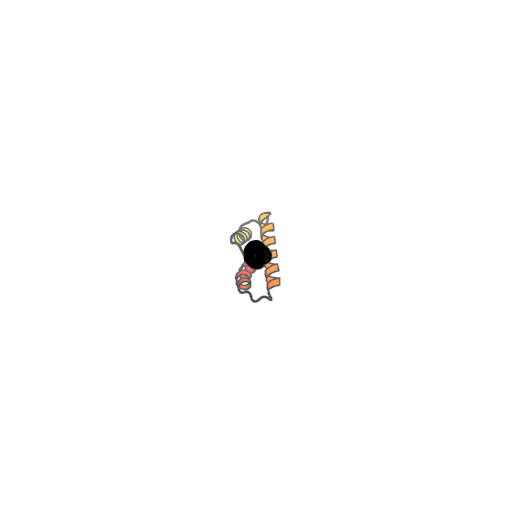TOM 732 O O . SER A 1 93 ? -18.125 9.833 42.373 1.00 81.19 93 SER A O 1
ATOM 734 N N . GLU A 1 94 ? -17.620 7.727 41.789 1.00 86.00 94 GLU A N 1
ATOM 735 C CA . GLU A 1 94 ? -16.349 8.057 41.157 1.00 86.00 94 GLU A CA 1
ATOM 736 C C . GLU A 1 94 ? -16.522 8.435 39.684 1.00 86.00 94 GLU A C 1
ATOM 738 O O . GLU A 1 94 ? -17.339 7.883 38.944 1.00 86.00 94 GLU A O 1
ATOM 743 N N . LYS A 1 95 ? -15.706 9.391 39.231 1.00 83.81 95 LYS A N 1
ATOM 744 C CA . LYS A 1 95 ? -15.748 9.881 37.848 1.00 83.81 95 LYS A CA 1
ATOM 745 C C . LYS A 1 95 ? -15.411 8.778 36.843 1.00 83.81 95 LYS A C 1
ATOM 747 O O . LYS A 1 95 ? -16.032 8.719 35.783 1.00 83.81 95 LYS A O 1
ATOM 752 N N . GLU A 1 96 ? -14.485 7.893 37.197 1.00 82.62 96 GLU A N 1
ATOM 753 C CA . GLU A 1 96 ? -14.053 6.764 36.366 1.00 82.62 96 GLU A CA 1
ATOM 754 C C . GLU A 1 96 ? -15.219 5.829 36.024 1.00 82.62 96 GLU A C 1
ATOM 756 O O . GLU A 1 96 ? -15.347 5.397 34.879 1.00 82.62 96 GLU A O 1
ATOM 761 N N . PHE A 1 97 ? -16.147 5.606 36.960 1.00 85.19 97 PHE A N 1
ATOM 762 C CA . PHE A 1 97 ? -17.359 4.829 36.702 1.00 85.19 97 PHE A CA 1
ATOM 763 C C . PHE A 1 97 ? -18.243 5.494 35.636 1.00 85.19 97 PHE A C 1
ATOM 765 O O . PHE A 1 97 ? -18.690 4.840 34.693 1.00 85.19 97 PHE A O 1
ATOM 772 N N . SER A 1 98 ? -18.441 6.814 35.726 1.00 84.69 98 SER A N 1
ATOM 773 C CA . SER A 1 98 ? -19.236 7.563 34.740 1.00 84.69 98 SER A CA 1
ATOM 774 C C . SER A 1 98 ? -18.616 7.554 33.334 1.00 84.69 98 SER A C 1
ATOM 776 O O . SER A 1 98 ? -19.335 7.464 32.337 1.00 84.69 98 SER A O 1
ATOM 778 N N . GLU A 1 99 ? -17.284 7.602 33.240 1.00 86.44 99 GLU A N 1
ATOM 779 C CA . GLU A 1 99 ? -16.556 7.537 31.969 1.00 86.44 99 GLU A CA 1
ATOM 780 C C . GLU A 1 99 ? -16.659 6.141 31.343 1.00 86.44 99 GLU A C 1
ATOM 782 O O . GLU A 1 99 ? -16.944 6.020 30.149 1.00 86.44 99 GLU A O 1
ATOM 787 N N . THR A 1 100 ? -16.527 5.103 32.170 1.00 86.00 100 THR A N 1
ATOM 788 C CA . THR A 1 100 ? -16.643 3.692 31.772 1.00 86.00 100 THR A CA 1
ATOM 789 C C . THR A 1 100 ? -18.073 3.346 31.331 1.00 86.00 100 THR A C 1
ATOM 791 O O . THR A 1 100 ? -18.269 2.657 30.329 1.00 86.00 100 THR A O 1
ATOM 794 N N . LEU A 1 101 ? -19.096 3.892 32.001 1.00 86.75 101 LEU A N 1
ATOM 795 C CA . LEU A 1 101 ? -20.498 3.757 31.584 1.00 86.75 101 LEU A CA 1
ATOM 796 C C . LEU A 1 101 ? -20.791 4.437 30.246 1.00 86.75 101 LEU A C 1
ATOM 798 O O . LEU A 1 101 ? -21.566 3.910 29.447 1.00 86.75 101 LEU A O 1
ATOM 802 N N . ARG A 1 102 ? -20.181 5.597 29.979 1.00 88.38 102 ARG A N 1
ATOM 803 C CA . ARG A 1 102 ? -20.326 6.261 28.679 1.00 88.38 102 ARG A CA 1
ATOM 804 C C . ARG A 1 102 ? -19.736 5.404 27.561 1.00 88.38 102 ARG A C 1
ATOM 806 O O . ARG A 1 102 ? -20.368 5.262 26.518 1.00 88.38 102 ARG A O 1
ATOM 813 N N . GLU A 1 103 ? -18.569 4.804 27.789 1.00 88.81 103 GLU A N 1
ATOM 814 C CA . GLU A 1 103 ? -17.976 3.859 26.839 1.00 88.81 103 GLU A CA 1
ATOM 815 C C . GLU A 1 103 ? -18.888 2.637 26.613 1.00 88.81 103 GLU A C 1
ATOM 817 O O . GLU A 1 103 ? -19.104 2.235 25.468 1.00 88.81 103 GLU A O 1
ATOM 822 N N . LEU A 1 104 ? -19.480 2.080 27.675 1.00 88.31 104 LEU A N 1
ATOM 823 C CA . LEU A 1 104 ? -20.439 0.975 27.572 1.00 88.31 104 LEU A CA 1
ATOM 824 C C . LEU A 1 104 ? -21.667 1.347 26.721 1.00 88.31 104 LEU A C 1
ATOM 826 O O . LEU A 1 104 ? -22.073 0.575 25.850 1.00 88.31 104 LEU A O 1
ATOM 830 N N . ASP A 1 105 ? -22.252 2.524 26.955 1.00 87.81 105 ASP A N 1
ATOM 831 C CA . ASP A 1 105 ? -23.422 3.014 26.217 1.00 87.81 105 ASP A CA 1
ATOM 832 C C . ASP A 1 105 ? -23.113 3.236 24.726 1.00 87.81 105 ASP A C 1
ATOM 834 O O . ASP A 1 105 ? -23.895 2.833 23.861 1.00 87.81 105 ASP A O 1
ATOM 838 N N . GLU A 1 106 ? -21.946 3.800 24.401 1.00 89.25 106 GLU A N 1
ATOM 839 C CA . GLU A 1 106 ? -21.487 3.951 23.015 1.00 89.25 106 GLU A CA 1
ATOM 840 C C . GLU A 1 106 ? -21.347 2.589 22.309 1.00 89.25 106 GLU A C 1
ATOM 842 O O . GLU A 1 106 ? -21.826 2.427 21.180 1.00 89.25 106 GLU A O 1
ATOM 847 N N . LYS A 1 107 ? -20.777 1.582 22.986 1.00 89.25 107 LYS A N 1
ATOM 848 C CA . LYS A 1 107 ? -20.646 0.213 22.452 1.00 89.25 107 LYS A CA 1
ATOM 849 C C . LYS A 1 107 ? -22.006 -0.469 22.261 1.00 89.25 107 LYS A C 1
ATOM 851 O O . LYS A 1 107 ? -22.248 -1.082 21.221 1.00 89.25 107 LYS A O 1
ATOM 856 N N . LEU A 1 108 ? -22.930 -0.320 23.213 1.00 86.44 108 LEU A N 1
ATOM 857 C CA . LEU A 1 108 ? -24.296 -0.849 23.103 1.00 86.44 108 LEU A CA 1
ATOM 858 C C . LEU A 1 108 ? -25.072 -0.203 21.948 1.00 86.44 108 LEU A C 1
ATOM 860 O O . LEU A 1 108 ? -25.748 -0.897 21.187 1.00 86.44 108 LEU A O 1
ATOM 864 N N . LYS A 1 109 ? -24.973 1.120 21.780 1.00 88.06 109 LYS A N 1
ATOM 865 C CA . LYS A 1 109 ? -25.575 1.832 20.642 1.00 88.06 109 LYS A CA 1
ATOM 866 C C . LYS A 1 109 ? -25.002 1.348 19.318 1.00 88.06 109 LYS A C 1
ATOM 868 O O . LYS A 1 109 ? -25.768 1.102 18.388 1.00 88.06 109 LYS A O 1
ATOM 873 N N . PHE A 1 110 ? -23.685 1.160 19.245 1.00 87.50 110 PHE A N 1
ATOM 874 C CA . PHE A 1 110 ? -23.040 0.607 18.061 1.00 87.50 110 PHE A CA 1
ATOM 875 C C . PHE A 1 110 ? -23.593 -0.781 17.709 1.00 87.50 110 PHE A C 1
ATOM 877 O O . PHE A 1 110 ? -24.010 -0.981 16.572 1.00 87.50 110 PHE A O 1
ATOM 884 N N . LEU A 1 111 ? -23.694 -1.710 18.668 1.00 83.50 111 LEU A N 1
ATOM 885 C CA . LEU A 1 111 ? -24.26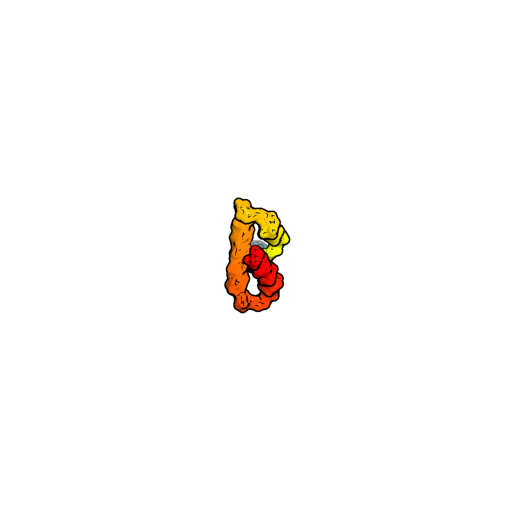8 -3.040 18.410 1.00 83.50 111 LEU A CA 1
ATOM 886 C C . LEU A 1 111 ? -25.728 -2.985 17.951 1.00 83.50 111 LEU A C 1
ATOM 888 O O . LEU A 1 111 ? -26.099 -3.703 17.028 1.00 83.50 111 LEU A O 1
ATOM 892 N N . ASN A 1 112 ? -26.541 -2.103 18.537 1.00 82.62 112 ASN A N 1
ATOM 893 C CA . ASN A 1 112 ? -27.931 -1.925 18.112 1.00 82.62 112 ASN A CA 1
ATOM 894 C C . ASN A 1 112 ? -28.033 -1.421 16.664 1.00 82.62 112 ASN A C 1
ATOM 896 O O . ASN A 1 112 ? -28.901 -1.870 15.919 1.00 82.62 112 ASN A O 1
ATOM 900 N N . LEU A 1 113 ? -27.130 -0.533 16.238 1.00 82.88 113 LEU A N 1
ATOM 901 C CA . LEU A 1 113 ? -27.052 -0.084 14.844 1.00 82.88 113 LEU A CA 1
ATOM 902 C C . LEU A 1 113 ? -26.544 -1.189 13.905 1.00 82.88 113 LEU A C 1
ATOM 904 O O . LEU A 1 113 ? -26.943 -1.239 12.745 1.00 82.88 113 LEU A O 1
ATOM 908 N N . GLN A 1 114 ? -25.691 -2.083 14.407 1.00 78.38 114 GLN A N 1
ATOM 909 C CA . GLN A 1 114 ? -25.163 -3.239 13.677 1.00 78.38 114 GLN A CA 1
ATOM 910 C C . GLN A 1 114 ? -26.078 -4.473 13.735 1.00 78.38 114 GLN A C 1
ATOM 912 O O . GLN A 1 114 ? -25.715 -5.508 13.189 1.00 78.38 114 GLN A O 1
ATOM 917 N N . SER A 1 115 ? -27.263 -4.383 14.345 1.00 63.41 115 SER A N 1
ATOM 918 C CA . SER A 1 115 ? -28.189 -5.514 14.533 1.00 63.41 115 SER A CA 1
ATOM 919 C C . SER A 1 115 ? -28.672 -6.169 13.231 1.00 63.41 115 SER A C 1
ATOM 921 O O . SER A 1 115 ? -29.086 -7.324 13.247 1.00 63.41 115 SER A O 1
ATOM 923 N N . PHE A 1 116 ? -28.577 -5.461 12.101 1.00 60.72 116 PHE A N 1
ATOM 924 C CA . PHE A 1 116 ? -28.882 -5.985 10.765 1.00 60.72 116 PHE A CA 1
ATOM 925 C C . PHE A 1 116 ? -27.695 -6.681 10.081 1.00 60.72 116 PHE A C 1
ATOM 927 O O . PHE A 1 116 ? -27.874 -7.291 9.031 1.00 60.72 116 PHE A O 1
ATOM 934 N N . ASN A 1 117 ? -26.489 -6.585 10.646 1.00 66.88 117 ASN A N 1
ATOM 935 C CA . ASN A 1 117 ? -25.308 -7.262 10.129 1.00 66.88 117 ASN A CA 1
ATOM 936 C C . ASN A 1 117 ? -25.123 -8.617 10.826 1.00 66.88 117 ASN A C 1
ATOM 938 O O . ASN A 1 117 ? -24.954 -8.686 12.040 1.00 66.88 117 ASN A O 1
ATOM 942 N N . GLU A 1 118 ? -25.064 -9.697 10.045 1.00 69.31 118 GLU A N 1
ATOM 943 C CA . GLU A 1 118 ? -24.908 -11.086 10.516 1.00 69.31 118 GLU A CA 1
ATOM 944 C C . GLU A 1 118 ? -23.465 -11.432 10.959 1.00 69.31 118 GLU A C 1
ATOM 946 O O . GLU A 1 118 ? -22.996 -12.567 10.826 1.00 69.31 118 GLU A O 1
ATOM 951 N N . TYR A 1 119 ? -22.705 -10.461 11.476 1.00 78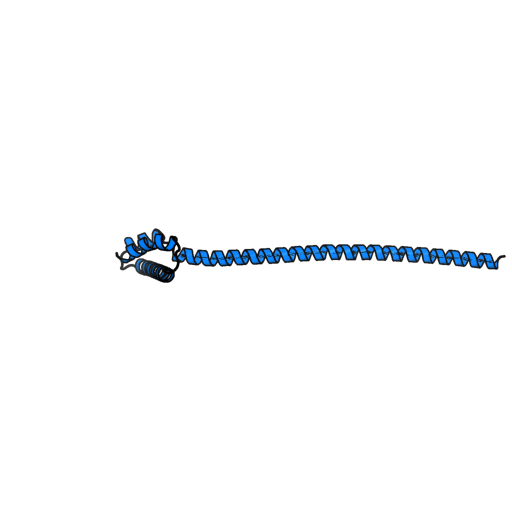.81 119 TYR A N 1
ATOM 952 C CA . TYR A 1 119 ? -21.342 -10.714 11.944 1.00 78.81 119 TYR A CA 1
ATOM 953 C C . TYR A 1 119 ? -21.364 -11.492 13.266 1.00 78.81 119 TYR A C 1
ATOM 955 O O . TYR A 1 119 ? -21.895 -11.019 14.268 1.00 78.81 119 TYR A O 1
ATOM 963 N N . ARG A 1 120 ? -20.711 -12.662 13.305 1.00 80.44 120 ARG A N 1
ATOM 964 C CA . ARG A 1 120 ? -20.630 -13.521 14.509 1.00 80.44 120 ARG A CA 1
ATOM 965 C C . ARG A 1 120 ? -20.101 -12.792 15.750 1.00 80.44 120 ARG A C 1
ATOM 967 O O . ARG A 1 120 ? -20.630 -12.984 16.836 1.00 80.44 120 ARG A O 1
ATOM 974 N N . SER A 1 121 ? -19.146 -11.881 15.564 1.00 81.12 121 SER A N 1
ATOM 975 C CA . SER A 1 121 ? -18.564 -11.067 16.636 1.00 81.12 121 SER A CA 1
ATOM 976 C C . SER A 1 121 ? -19.574 -10.172 17.360 1.00 81.12 121 SER A C 1
ATOM 978 O O . SER A 1 121 ? -19.354 -9.830 18.517 1.00 81.12 121 SER A O 1
ATOM 980 N N . VAL A 1 122 ? -20.673 -9.777 16.704 1.00 82.00 122 VAL A N 1
ATOM 981 C CA . VAL A 1 122 ? -21.746 -8.987 17.335 1.00 82.00 122 VAL A CA 1
ATOM 982 C C . VAL A 1 122 ? -22.455 -9.841 18.379 1.00 82.00 122 VAL A C 1
ATOM 984 O O . VAL A 1 122 ? -22.642 -9.385 19.503 1.00 82.00 122 VAL A O 1
ATOM 987 N N . TYR A 1 123 ? -22.772 -11.093 18.042 1.00 82.44 123 TYR A N 1
ATOM 988 C CA . TYR A 1 123 ? -23.429 -12.029 18.953 1.00 82.44 123 TYR A CA 1
ATOM 989 C C . TYR A 1 123 ? -22.543 -12.398 20.150 1.00 82.44 123 TYR A C 1
ATOM 991 O O . TYR A 1 123 ? -23.028 -12.381 21.278 1.00 82.44 123 TYR A O 1
ATOM 999 N N . ASP A 1 124 ? -21.247 -12.648 19.924 1.00 83.12 124 ASP A N 1
ATOM 1000 C CA . ASP A 1 124 ? -20.303 -13.042 20.986 1.00 83.12 124 ASP A CA 1
ATOM 1001 C C . ASP A 1 124 ? -20.191 -11.988 22.102 1.00 83.12 124 ASP A C 1
ATOM 1003 O O . ASP A 1 124 ? -20.027 -12.313 23.279 1.00 83.12 124 ASP A O 1
ATOM 1007 N N . VAL A 1 125 ? -20.280 -10.707 21.737 1.00 84.69 125 VAL A N 1
ATOM 1008 C CA . VAL A 1 125 ? -20.085 -9.586 22.666 1.00 84.69 125 VAL A CA 1
ATOM 1009 C C . VAL A 1 125 ? -21.408 -9.069 23.238 1.00 84.69 125 VAL A C 1
ATOM 1011 O O . VAL A 1 125 ? -21.445 -8.558 24.362 1.00 84.69 125 VAL A O 1
ATOM 1014 N N . HIS A 1 126 ? -22.506 -9.220 22.494 1.00 83.75 126 HIS A N 1
ATOM 1015 C CA . HIS A 1 126 ? -23.826 -8.729 22.879 1.00 83.75 126 HIS A CA 1
ATOM 1016 C C . HIS A 1 126 ? -24.244 -9.212 24.274 1.00 83.75 126 HIS A C 1
ATOM 1018 O O . HIS A 1 126 ? -24.619 -8.401 25.121 1.00 83.75 126 HIS A O 1
ATOM 1024 N N . ASP A 1 127 ? -24.104 -10.509 24.553 1.00 83.94 127 ASP A N 1
ATOM 1025 C CA . ASP A 1 127 ? -24.501 -11.088 25.840 1.00 83.94 127 ASP A CA 1
ATOM 1026 C C . ASP A 1 127 ? -23.703 -10.522 27.020 1.00 83.94 127 ASP A C 1
ATOM 1028 O O . ASP A 1 127 ? -24.257 -10.315 28.102 1.00 83.94 127 ASP A O 1
ATOM 1032 N N . VAL A 1 128 ? -22.409 -10.249 26.826 1.00 83.25 128 VAL A N 1
ATOM 1033 C CA . VAL A 1 128 ? -21.540 -9.668 27.861 1.00 83.25 128 VAL A CA 1
ATOM 1034 C C . VAL A 1 128 ? -21.970 -8.235 28.173 1.00 83.25 128 VAL A C 1
ATOM 1036 O O . VAL A 1 128 ? -22.156 -7.882 29.337 1.00 83.25 128 VAL A O 1
ATOM 1039 N N . LEU A 1 129 ? -22.198 -7.419 27.142 1.00 82.06 129 LEU A N 1
ATOM 1040 C CA . LEU A 1 129 ? -22.597 -6.020 27.308 1.00 82.06 129 LEU A CA 1
ATOM 1041 C C . LEU A 1 129 ? -24.008 -5.870 27.890 1.00 82.06 129 LEU A C 1
ATOM 1043 O O . LEU A 1 129 ? -24.239 -4.995 28.725 1.00 82.06 129 LEU A O 1
ATOM 1047 N N . VAL A 1 130 ? -24.950 -6.736 27.505 1.00 80.81 130 VAL A N 1
ATOM 1048 C CA . VAL A 1 130 ? -26.300 -6.745 28.091 1.00 80.81 130 VAL A CA 1
ATOM 1049 C C . VAL A 1 130 ? -26.252 -7.125 29.571 1.00 80.81 130 VAL A C 1
ATOM 1051 O O . VAL A 1 130 ? -26.928 -6.488 30.376 1.00 80.81 130 VAL A O 1
ATOM 1054 N N . LYS A 1 131 ? -25.421 -8.100 29.960 1.00 84.12 131 LYS A N 1
ATOM 1055 C CA . LYS A 1 131 ? -25.229 -8.457 31.377 1.00 84.12 131 LYS A CA 1
ATOM 1056 C C . LYS A 1 131 ? -24.631 -7.308 32.189 1.00 84.12 131 LYS A C 1
ATOM 1058 O O . LYS A 1 131 ? -25.082 -7.080 33.306 1.00 84.12 131 LYS A O 1
ATOM 1063 N N . LEU A 1 132 ? -23.682 -6.559 31.621 1.00 79.62 132 LEU A N 1
ATOM 1064 C CA . LEU A 1 132 ? -23.110 -5.367 32.262 1.00 79.62 132 LEU A CA 1
ATOM 1065 C C . LEU A 1 132 ? -24.140 -4.247 32.462 1.00 79.62 132 LEU A C 1
ATOM 1067 O O . LEU A 1 132 ? -24.060 -3.532 33.452 1.00 79.62 132 LEU A O 1
ATOM 1071 N N . LYS A 1 133 ? -25.126 -4.115 31.565 1.00 79.75 133 LYS A N 1
ATOM 1072 C CA . LYS A 1 133 ? -26.206 -3.118 31.675 1.00 79.75 133 LYS A CA 1
ATOM 1073 C C . LYS A 1 133 ? -27.206 -3.407 32.805 1.00 79.75 133 LYS A C 1
ATOM 1075 O O . LYS A 1 133 ? -27.846 -2.481 33.288 1.00 79.75 133 LYS A O 1
ATOM 1080 N N . ILE A 1 134 ? -27.430 -4.678 33.142 1.00 76.94 134 ILE A N 1
ATOM 1081 C CA . ILE A 1 134 ? -28.500 -5.100 34.068 1.00 76.94 134 ILE A CA 1
ATOM 1082 C C . ILE A 1 134 ? -28.078 -4.971 35.546 1.00 76.94 134 ILE A C 1
ATOM 1084 O O . ILE A 1 134 ? -28.939 -5.024 36.423 1.00 76.94 134 ILE A O 1
ATOM 1088 N N . LYS A 1 135 ? -26.780 -4.806 35.823 1.00 58.19 135 LYS A N 1
ATOM 1089 C CA . LYS A 1 135 ? -26.252 -4.591 37.177 1.00 58.19 135 LYS A CA 1
ATOM 1090 C C . LYS A 1 135 ? -26.584 -3.185 37.680 1.00 58.19 135 LYS A C 1
ATOM 1092 O O . LYS A 1 135 ? -26.932 -3.085 38.877 1.00 58.19 135 LYS A O 1
#

Organism: Amphimedon queenslandica (NCBI:txid400682)

pLDDT: mean 88.8, std 9.27, range [58.19, 98.44]

Secondary structure (DSSP, 8-state):
-HHHHHHHHHHHHHHHHHHHHHHHHHHHHHHHHHHHHHHHHHHHHHHHHHHHHHHHHHHHHHHHHHHHHHHHHHHHH---HHHHHHHHHS-TTSHHHHHHHHHHHHHHHHHHHTTTS--HHHHHHHHHHHHHHH-

Radius of gyration: 41.56 Å; chains: 1; bounding box: 78×30×116 Å

InterPro domains:
  IPR007258 Vps52 [PTHR14190] (27-135)
  IPR048319 Vps52, coiled-coil domain [PF04129] (27-135)